Protein AF-A0A8J3I6B0-F1 (afdb_monomer)

Secondary structure (DSSP, 8-state):
-HHHHHHHHHH-HHHHHHHHHHHHHHHHHHHHHHHHHHHTTSS-SSS-HHHHHHHHHHHHHHHHHIIIII--HHHHTS-HHHHHHHHHHHHHHHHS--

Mean predicted aligned error: 4.71 Å

pLDDT: mean 89.02, std 5.8, range [64.06, 97.38]

Structure (mmCIF, N/CA/C/O backbone):
data_AF-A0A8J3I6B0-F1
#
_entry.id   AF-A0A8J3I6B0-F1
#
loop_
_atom_site.group_PDB
_atom_site.id
_atom_site.type_symbol
_atom_site.label_atom_id
_atom_site.label_alt_id
_atom_site.label_comp_id
_atom_site.label_asym_id
_atom_site.label_entity_id
_atom_site.label_seq_id
_atom_site.pdbx_PDB_ins_code
_atom_site.Cartn_x
_atom_site.Cartn_y
_atom_site.Cartn_z
_atom_site.occupancy
_atom_site.B_iso_or_equiv
_atom_site.auth_seq_id
_atom_site.auth_comp_id
_atom_site.auth_asym_id
_atom_site.auth_atom_id
_atom_site.pdbx_PDB_model_num
ATOM 1 N N . MET A 1 1 ? -6.270 7.882 19.894 1.00 72.25 1 MET A N 1
ATOM 2 C CA . MET A 1 1 ? -6.654 8.669 18.702 1.00 72.25 1 MET A CA 1
ATOM 3 C C . MET A 1 1 ? -6.937 7.793 17.489 1.00 72.25 1 MET A C 1
ATOM 5 O O . MET A 1 1 ? -8.082 7.776 17.070 1.00 72.25 1 MET A O 1
ATOM 9 N N . MET A 1 2 ? -5.993 6.981 16.990 1.00 78.19 2 MET A N 1
ATOM 10 C CA . MET A 1 2 ? -6.224 6.138 15.794 1.00 78.19 2 MET A CA 1
ATOM 11 C C . MET A 1 2 ? -7.478 5.250 15.852 1.00 78.19 2 MET A C 1
ATOM 13 O O . MET A 1 2 ? -8.252 5.233 14.903 1.00 78.19 2 MET A O 1
ATOM 17 N N . ARG A 1 3 ? -7.741 4.573 16.979 1.00 78.62 3 ARG A N 1
ATOM 18 C CA . ARG A 1 3 ? -8.960 3.759 17.150 1.00 78.62 3 ARG A CA 1
ATOM 19 C C . ARG A 1 3 ? -10.255 4.568 16.992 1.00 78.62 3 ARG A C 1
ATOM 21 O O . ARG A 1 3 ? -11.220 4.063 16.431 1.00 78.62 3 ARG A O 1
ATOM 28 N N . VAL A 1 4 ? -10.266 5.806 17.490 1.00 82.31 4 VAL A N 1
ATOM 29 C CA . VAL A 1 4 ? -11.424 6.711 17.410 1.00 82.31 4 VAL A CA 1
ATOM 30 C C . VAL A 1 4 ? -11.643 7.124 15.961 1.00 82.31 4 VAL A C 1
ATOM 32 O O . VAL A 1 4 ? -12.728 6.907 15.443 1.00 82.31 4 VAL A O 1
ATOM 35 N N . ILE A 1 5 ? -10.584 7.572 15.280 1.00 81.94 5 ILE A N 1
ATOM 36 C CA . ILE A 1 5 ? -10.634 7.976 13.868 1.00 81.94 5 ILE A CA 1
ATOM 37 C C . ILE A 1 5 ? -11.143 6.829 12.984 1.00 81.94 5 ILE A C 1
ATOM 39 O O . ILE A 1 5 ? -12.071 7.018 12.208 1.00 81.94 5 ILE A O 1
ATOM 43 N N . ILE A 1 6 ? -10.590 5.618 13.126 1.00 82.12 6 ILE A N 1
ATOM 44 C CA . ILE A 1 6 ? -11.016 4.450 12.331 1.00 82.12 6 ILE A CA 1
ATOM 45 C C . ILE A 1 6 ? -12.485 4.101 12.609 1.00 82.12 6 ILE A C 1
ATOM 47 O O . ILE A 1 6 ? -13.248 3.819 11.685 1.00 82.12 6 ILE A O 1
ATOM 51 N N . SER A 1 7 ? -12.897 4.142 13.877 1.00 80.31 7 SER A N 1
ATOM 52 C CA . SER A 1 7 ? -14.288 3.893 14.253 1.00 80.31 7 SER A CA 1
ATOM 53 C C . SER A 1 7 ? -15.233 4.967 13.700 1.00 80.31 7 SER A C 1
ATOM 55 O O . SER A 1 7 ? -16.334 4.636 13.267 1.00 80.31 7 SER A O 1
ATOM 57 N N . GLU A 1 8 ? -14.838 6.238 13.689 1.00 84.06 8 GLU A N 1
ATOM 58 C CA . GLU A 1 8 ? -15.644 7.340 13.149 1.00 84.06 8 GLU A CA 1
ATOM 59 C C . GLU A 1 8 ? -15.770 7.272 11.627 1.00 84.06 8 GLU A C 1
ATOM 61 O O . GLU A 1 8 ? -16.874 7.411 11.105 1.00 84.06 8 GLU A O 1
ATOM 66 N N . VAL A 1 9 ? -14.684 6.941 10.923 1.00 85.81 9 VAL A N 1
ATOM 67 C CA . VAL A 1 9 ? -14.679 6.702 9.469 1.00 85.81 9 VAL A CA 1
ATOM 68 C C . VAL A 1 9 ? -15.674 5.605 9.069 1.00 85.81 9 VAL A C 1
ATOM 70 O O . VAL A 1 9 ? -16.261 5.668 7.992 1.00 85.81 9 VAL A O 1
ATOM 73 N N . SER A 1 10 ? -15.906 4.608 9.931 1.00 79.50 10 SER A N 1
ATOM 74 C CA . SER A 1 10 ? -16.893 3.549 9.667 1.00 79.50 10 SER A CA 1
ATOM 75 C C . SER A 1 10 ? -18.352 3.982 9.860 1.00 79.50 10 SER A C 1
ATOM 77 O O . SER A 1 10 ? -19.253 3.331 9.338 1.00 79.50 10 SER A O 1
ATOM 79 N N . ARG A 1 11 ? -18.596 5.061 10.616 1.00 84.88 11 ARG A N 1
ATOM 80 C CA . ARG A 1 11 ? -19.941 5.511 11.018 1.00 84.88 11 ARG A CA 1
ATOM 81 C C . ARG A 1 11 ? -20.392 6.794 10.321 1.00 84.88 11 ARG A C 1
ATOM 83 O O . ARG A 1 11 ? -21.587 7.063 10.292 1.00 84.88 11 ARG A O 1
ATOM 90 N N . ASN A 1 12 ? -19.461 7.583 9.794 1.00 90.31 12 ASN A N 1
ATOM 91 C CA . ASN A 1 12 ? -19.722 8.856 9.133 1.00 90.31 12 ASN A CA 1
ATOM 92 C C . ASN A 1 12 ? -19.397 8.738 7.633 1.00 90.31 12 ASN A C 1
ATOM 94 O O . ASN A 1 12 ? -18.260 8.433 7.268 1.00 90.31 12 ASN A O 1
ATOM 98 N N . SER A 1 13 ? -20.396 8.964 6.774 1.00 85.19 13 SER A N 1
ATOM 99 C CA . SER A 1 13 ? -20.278 8.840 5.314 1.00 85.19 13 SER A CA 1
ATOM 100 C C . SER A 1 13 ? -19.216 9.762 4.726 1.00 85.19 13 SER A C 1
ATOM 102 O O . SER A 1 13 ? -18.415 9.317 3.907 1.00 85.19 13 SER A O 1
ATOM 104 N N . ASP A 1 14 ? -19.152 11.004 5.195 1.00 89.62 14 ASP A N 1
ATOM 105 C CA . ASP A 1 14 ? -18.260 12.028 4.651 1.00 89.62 14 ASP A CA 1
ATOM 106 C C . ASP A 1 14 ? -16.801 11.688 4.986 1.00 89.62 14 ASP A C 1
ATOM 108 O O . ASP A 1 14 ? -15.908 11.753 4.138 1.00 89.62 14 ASP A O 1
ATOM 112 N N . LEU A 1 15 ? -16.559 11.225 6.219 1.00 87.88 15 LEU A N 1
ATOM 113 C CA . LEU A 1 15 ? -15.245 10.728 6.635 1.00 87.88 15 LEU A CA 1
ATOM 114 C C . LEU A 1 15 ? -14.864 9.433 5.904 1.00 87.88 15 LEU A C 1
ATOM 116 O O . LEU A 1 15 ? -13.690 9.228 5.590 1.00 87.88 15 LEU A O 1
ATOM 120 N N . SER A 1 16 ? -15.839 8.572 5.600 1.00 88.31 16 SER A N 1
ATOM 121 C CA . SER A 1 16 ? -15.628 7.365 4.796 1.00 88.31 16 SER A CA 1
ATOM 122 C C . SER A 1 16 ? -15.189 7.699 3.371 1.00 88.31 16 SER A C 1
ATOM 124 O O . SER A 1 16 ? -14.236 7.107 2.862 1.00 88.31 16 SER A O 1
ATOM 126 N N . GLU A 1 17 ? -15.834 8.669 2.724 1.00 91.25 17 GLU A N 1
ATOM 127 C CA . GLU A 1 17 ? -15.459 9.128 1.385 1.00 91.25 17 GLU A CA 1
ATOM 128 C C . GLU A 1 17 ? -14.079 9.785 1.365 1.00 91.25 17 GLU A C 1
ATOM 130 O O . GLU A 1 17 ? -13.256 9.464 0.502 1.00 91.25 17 GLU A O 1
ATOM 135 N N . ALA A 1 18 ? -13.779 10.631 2.354 1.00 90.38 18 ALA A N 1
ATOM 136 C CA . ALA A 1 18 ? -12.454 11.224 2.503 1.00 90.38 18 ALA A CA 1
ATOM 137 C C . ALA A 1 18 ? -11.367 10.147 2.670 1.00 90.38 18 ALA A C 1
ATOM 139 O O . ALA A 1 18 ? -10.328 10.202 2.005 1.00 90.38 18 ALA A O 1
ATOM 140 N N . ALA A 1 19 ? -11.619 9.127 3.498 1.00 87.50 19 ALA A N 1
ATOM 141 C CA . ALA A 1 19 ? -10.702 8.007 3.689 1.00 87.50 19 ALA A CA 1
ATOM 142 C C . ALA A 1 19 ? -10.510 7.190 2.400 1.00 87.50 19 ALA A C 1
ATOM 144 O O . ALA A 1 19 ? -9.375 6.881 2.037 1.00 87.50 19 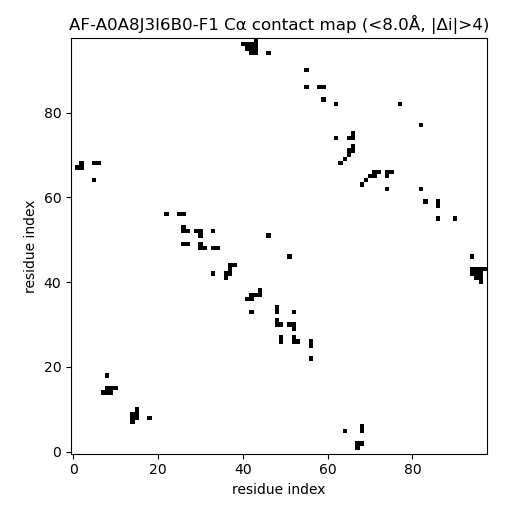ALA A O 1
ATOM 145 N N . LYS A 1 20 ? -11.590 6.888 1.666 1.00 89.69 20 LYS A N 1
ATOM 146 C CA . LYS A 1 20 ? -11.518 6.202 0.362 1.00 89.69 20 LYS A CA 1
ATOM 147 C C . LYS A 1 20 ? -10.678 6.993 -0.640 1.00 89.69 20 LYS A C 1
ATOM 149 O O . LYS A 1 20 ? -9.795 6.421 -1.274 1.00 89.69 20 LYS A O 1
ATOM 154 N N . SER A 1 21 ? -10.912 8.301 -0.741 1.00 93.25 21 SER A N 1
ATOM 155 C CA . SER A 1 21 ? -10.156 9.198 -1.623 1.00 93.25 21 SER A CA 1
ATOM 156 C C . SER A 1 21 ? -8.667 9.221 -1.267 1.00 93.25 21 SER A C 1
ATOM 158 O O . SER A 1 21 ? -7.810 9.126 -2.148 1.00 93.25 21 SER A O 1
ATOM 160 N N . LEU A 1 22 ? -8.335 9.267 0.026 1.00 91.19 22 LEU A N 1
ATOM 161 C CA . LEU A 1 22 ? -6.950 9.196 0.487 1.00 91.19 22 LEU A CA 1
ATOM 162 C C . LEU A 1 22 ? -6.285 7.869 0.094 1.00 91.19 22 LEU A C 1
ATOM 164 O O . LEU A 1 22 ? -5.184 7.882 -0.455 1.00 91.19 22 LEU A O 1
ATOM 168 N N . VAL A 1 23 ? -6.956 6.736 0.323 1.00 91.56 23 VAL A N 1
ATOM 169 C CA . VAL A 1 23 ? -6.440 5.409 -0.056 1.00 91.56 23 VAL A CA 1
ATOM 170 C C . VAL A 1 23 ? -6.214 5.324 -1.566 1.00 91.56 23 VAL A C 1
ATOM 172 O O . VAL A 1 23 ? -5.143 4.906 -1.998 1.00 91.56 23 VAL A O 1
ATOM 175 N N . GLN A 1 24 ? -7.169 5.789 -2.374 1.00 93.69 24 GLN A N 1
ATOM 176 C CA . GLN A 1 24 ? -7.036 5.824 -3.834 1.00 93.69 24 GLN A CA 1
ATOM 177 C C . GLN A 1 24 ? -5.838 6.668 -4.288 1.00 93.69 24 GLN A C 1
ATOM 179 O O . GLN A 1 24 ? -5.107 6.260 -5.190 1.00 93.69 24 GLN A O 1
ATOM 184 N N . ARG A 1 25 ? -5.591 7.817 -3.645 1.00 95.31 25 ARG A N 1
ATOM 185 C CA . ARG A 1 25 ? -4.422 8.664 -3.937 1.00 95.31 25 ARG A CA 1
ATOM 186 C C . ARG A 1 25 ? -3.107 7.974 -3.592 1.00 95.31 25 ARG A C 1
ATOM 188 O O . ARG A 1 25 ? -2.168 8.067 -4.376 1.00 95.31 25 ARG A O 1
ATOM 195 N N . ILE A 1 26 ? -3.038 7.282 -2.454 1.00 93.69 26 ILE A N 1
ATOM 196 C CA . ILE A 1 26 ? -1.838 6.542 -2.036 1.00 93.69 26 ILE A CA 1
ATOM 197 C C . ILE A 1 26 ? -1.542 5.411 -3.022 1.00 93.69 26 ILE A C 1
ATOM 199 O O . ILE A 1 26 ? -0.418 5.304 -3.506 1.00 93.69 26 ILE A O 1
ATOM 203 N N . VAL A 1 27 ? -2.550 4.607 -3.368 1.00 95.69 27 VAL A N 1
ATOM 204 C CA . VAL A 1 27 ? -2.397 3.519 -4.345 1.00 95.69 27 VAL A CA 1
ATOM 205 C C . VAL A 1 27 ? -1.967 4.069 -5.704 1.00 95.69 27 VAL A C 1
ATOM 207 O O . VAL A 1 27 ? -0.988 3.592 -6.270 1.00 95.69 27 VAL A O 1
ATOM 210 N N . GLY A 1 28 ? -2.639 5.109 -6.205 1.00 96.94 28 GLY A N 1
ATOM 211 C CA . GLY A 1 28 ? -2.295 5.712 -7.493 1.00 96.94 28 GLY A CA 1
ATOM 212 C C . GLY A 1 28 ? -0.893 6.330 -7.514 1.00 96.94 28 GLY A C 1
ATOM 213 O O . GLY A 1 28 ? -0.206 6.271 -8.532 1.00 96.94 28 GLY A O 1
ATOM 214 N N . PHE A 1 29 ? -0.436 6.896 -6.394 1.00 96.69 29 PHE A N 1
ATOM 215 C CA . PHE A 1 29 ? 0.942 7.363 -6.252 1.00 96.69 29 PHE A CA 1
ATOM 216 C C . PHE A 1 29 ? 1.941 6.203 -6.336 1.00 96.69 29 PHE A C 1
ATOM 218 O O . PHE A 1 29 ? 2.898 6.287 -7.104 1.00 96.69 29 PHE A O 1
ATOM 225 N N . LEU A 1 30 ? 1.707 5.122 -5.587 1.00 95.38 30 LEU A N 1
ATOM 226 C CA . LEU A 1 30 ? 2.579 3.947 -5.568 1.00 95.38 30 LEU A CA 1
ATOM 227 C C . LEU A 1 30 ? 2.664 3.281 -6.941 1.00 95.38 30 LEU A C 1
ATOM 229 O O . LEU A 1 30 ? 3.760 2.975 -7.393 1.00 95.38 30 LEU A O 1
ATOM 233 N N . GLU A 1 31 ? 1.538 3.113 -7.632 1.00 97.19 31 GLU A N 1
ATOM 234 C CA . GLU A 1 31 ? 1.516 2.550 -8.984 1.00 97.19 31 GLU A CA 1
ATOM 235 C C . GLU A 1 31 ? 2.382 3.380 -9.942 1.00 97.19 31 GLU A C 1
ATOM 237 O O . GLU A 1 31 ? 3.242 2.842 -10.641 1.00 97.19 31 GLU A O 1
ATOM 242 N N . ARG A 1 32 ? 2.195 4.708 -9.949 1.00 97.38 32 ARG A N 1
ATOM 243 C CA . ARG A 1 32 ? 2.995 5.614 -10.788 1.00 97.38 32 ARG A CA 1
ATOM 244 C C . ARG A 1 32 ? 4.471 5.562 -10.426 1.00 97.38 32 ARG A C 1
ATOM 246 O O . ARG A 1 32 ? 5.312 5.557 -11.317 1.00 97.38 32 ARG A O 1
ATOM 253 N N . TYR A 1 33 ? 4.783 5.525 -9.135 1.00 95.69 33 TYR A N 1
ATOM 254 C CA . TYR A 1 33 ? 6.154 5.414 -8.660 1.00 95.69 33 TYR A CA 1
ATOM 255 C C . TYR A 1 33 ? 6.811 4.122 -9.155 1.00 95.69 33 TYR A C 1
ATOM 257 O O . TYR A 1 33 ? 7.901 4.178 -9.716 1.00 95.69 33 TYR A O 1
ATOM 265 N N . LEU A 1 34 ? 6.134 2.980 -9.012 1.00 95.12 34 LEU A N 1
ATOM 266 C CA . LEU A 1 34 ? 6.639 1.688 -9.475 1.00 95.12 34 LEU A CA 1
ATOM 267 C C . LEU A 1 34 ? 6.868 1.687 -10.987 1.00 95.12 34 LEU A C 1
ATOM 269 O O . LEU A 1 34 ? 7.943 1.306 -11.436 1.00 95.12 34 LEU A O 1
ATOM 273 N N . ARG A 1 35 ? 5.919 2.215 -11.765 1.00 95.88 35 ARG A N 1
ATOM 274 C CA . ARG A 1 35 ? 6.066 2.362 -13.218 1.00 95.88 35 ARG A CA 1
ATOM 275 C C . ARG A 1 35 ? 7.312 3.169 -13.592 1.00 95.88 35 ARG A C 1
ATOM 277 O O . ARG A 1 35 ? 8.119 2.705 -14.386 1.00 95.88 35 ARG A O 1
ATOM 284 N N . ILE A 1 36 ? 7.517 4.325 -12.955 1.00 96.62 36 ILE A N 1
ATOM 285 C CA . ILE A 1 36 ? 8.704 5.169 -13.176 1.00 96.62 36 ILE A CA 1
ATOM 286 C C . ILE A 1 36 ? 9.997 4.421 -12.824 1.00 96.62 36 ILE A C 1
ATOM 288 O O . ILE A 1 36 ? 11.015 4.607 -13.487 1.00 96.62 36 ILE A O 1
ATOM 292 N N . GLN A 1 37 ? 9.999 3.608 -11.765 1.00 94.94 37 GLN A N 1
ATOM 293 C CA . GLN A 1 37 ? 11.187 2.836 -11.392 1.00 94.94 37 GLN A CA 1
ATOM 294 C C . GLN A 1 37 ? 11.451 1.676 -12.355 1.00 94.94 37 GLN A C 1
ATOM 296 O O . GLN A 1 37 ? 12.610 1.388 -12.644 1.00 94.94 37 GLN A O 1
ATOM 301 N N . SER A 1 38 ? 10.403 1.059 -12.899 1.00 95.50 38 SER A N 1
ATOM 302 C CA . SER A 1 38 ? 10.532 0.029 -13.930 1.00 95.50 38 SER A CA 1
ATOM 303 C C . SER A 1 38 ? 11.081 0.611 -15.234 1.00 95.50 38 SER A C 1
ATOM 305 O O . SER A 1 38 ? 12.038 0.076 -15.783 1.00 95.50 38 SER A O 1
ATOM 307 N N . GLU A 1 39 ? 10.593 1.781 -15.664 1.00 95.00 39 GLU A N 1
ATOM 308 C CA . GLU A 1 39 ? 11.121 2.509 -16.833 1.00 95.00 39 GLU A CA 1
ATOM 309 C C . GLU A 1 39 ? 12.610 2.873 -16.688 1.00 95.00 39 GLU A C 1
ATOM 311 O O . GLU A 1 39 ? 13.330 2.994 -17.678 1.00 95.00 39 GLU A O 1
ATOM 316 N N . LYS A 1 40 ? 13.092 3.030 -15.449 1.00 94.44 40 LYS A N 1
ATOM 317 C CA . LYS A 1 40 ? 14.509 3.267 -15.125 1.00 94.44 40 LYS A CA 1
ATOM 318 C C . LYS A 1 40 ? 15.337 1.984 -15.005 1.00 94.44 40 LYS A C 1
ATOM 320 O O . LYS A 1 40 ? 16.535 2.077 -14.747 1.00 94.44 40 LYS A O 1
ATOM 325 N N . GLY A 1 41 ? 14.720 0.809 -15.130 1.00 92.12 41 GLY A N 1
ATOM 326 C CA . GLY A 1 41 ? 15.358 -0.489 -14.901 1.00 92.12 41 GLY A CA 1
ATOM 327 C C . GLY A 1 41 ? 15.700 -0.770 -13.434 1.00 92.12 41 GLY A C 1
ATOM 328 O O . GLY A 1 41 ? 16.500 -1.657 -13.155 1.00 92.12 41 GLY A O 1
ATOM 329 N N . ALA A 1 42 ? 15.135 -0.010 -12.488 1.00 91.56 42 ALA A N 1
ATOM 330 C CA . ALA A 1 42 ? 15.407 -0.170 -11.058 1.00 91.56 42 ALA A CA 1
ATOM 331 C C . ALA A 1 42 ? 14.574 -1.288 -10.408 1.00 91.56 42 ALA A C 1
ATOM 333 O O . ALA A 1 42 ? 14.934 -1.766 -9.337 1.00 91.56 42 ALA A O 1
ATOM 334 N N . ILE A 1 43 ? 13.464 -1.685 -11.035 1.00 92.75 43 ILE A N 1
ATOM 335 C CA . ILE A 1 43 ? 12.624 -2.823 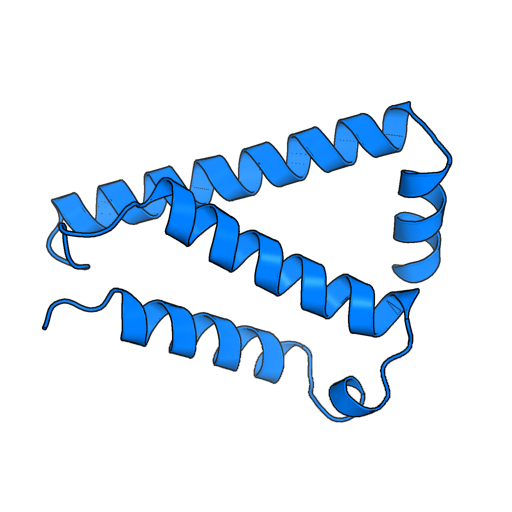-10.640 1.00 92.75 43 ILE A CA 1
ATOM 336 C C . ILE A 1 43 ? 12.207 -3.598 -11.891 1.00 92.75 43 ILE A C 1
ATOM 338 O O . ILE A 1 43 ? 12.214 -3.037 -12.990 1.00 92.75 43 ILE A O 1
ATOM 342 N N . ARG A 1 44 ? 11.830 -4.868 -11.727 1.00 92.38 44 ARG A N 1
ATOM 343 C CA . ARG A 1 44 ? 11.378 -5.721 -12.836 1.00 92.38 44 ARG A CA 1
ATOM 344 C C . ARG A 1 44 ? 10.130 -5.160 -13.535 1.00 92.38 44 ARG A C 1
ATOM 346 O O . ARG A 1 44 ? 9.314 -4.479 -12.912 1.00 92.38 44 ARG A O 1
ATOM 353 N N . ASP A 1 45 ? 10.002 -5.421 -14.831 1.00 92.94 45 ASP A N 1
ATOM 354 C CA . ASP A 1 45 ? 8.941 -4.908 -15.709 1.00 92.94 45 ASP A CA 1
ATOM 355 C C . ASP A 1 45 ? 7.793 -5.905 -15.946 1.00 92.94 45 ASP A C 1
ATOM 357 O O . ASP A 1 45 ? 6.743 -5.534 -16.470 1.00 92.94 45 ASP A O 1
ATOM 361 N N . ASP A 1 46 ? 7.944 -7.147 -15.487 1.00 91.06 46 ASP A N 1
ATOM 362 C CA . ASP A 1 46 ? 6.988 -8.251 -15.622 1.00 91.06 46 ASP A CA 1
ATOM 363 C C . ASP A 1 46 ? 5.931 -8.306 -14.497 1.00 91.06 46 ASP A C 1
ATOM 365 O O . ASP A 1 46 ? 5.309 -9.344 -14.257 1.00 91.06 46 ASP A O 1
ATOM 369 N N . ILE A 1 47 ? 5.699 -7.187 -13.799 1.00 90.56 47 ILE A N 1
ATOM 370 C CA . ILE A 1 47 ? 4.730 -7.088 -12.697 1.00 90.56 47 ILE A CA 1
ATOM 371 C C . ILE A 1 47 ? 3.531 -6.210 -13.003 1.00 90.56 47 ILE A C 1
ATOM 373 O O . ILE A 1 47 ? 3.614 -5.166 -13.643 1.00 90.56 47 ILE A O 1
ATOM 377 N N . ASP A 1 48 ? 2.404 -6.589 -12.407 1.00 94.19 48 ASP A N 1
ATOM 378 C CA . ASP A 1 48 ? 1.241 -5.722 -12.312 1.00 94.19 48 ASP A CA 1
ATOM 379 C C . ASP A 1 48 ? 1.466 -4.658 -11.221 1.00 94.19 48 ASP A C 1
ATOM 381 O O . ASP A 1 48 ? 1.268 -4.897 -10.025 1.00 94.19 48 ASP A O 1
ATOM 385 N N . PHE A 1 49 ? 1.892 -3.462 -11.636 1.00 94.25 49 PHE A N 1
ATOM 386 C CA . PHE A 1 49 ? 2.152 -2.340 -10.728 1.00 94.25 49 PHE A CA 1
ATOM 387 C C . PHE A 1 49 ? 0.923 -1.919 -9.916 1.00 94.25 49 PHE A C 1
ATOM 389 O O . PHE A 1 49 ? 1.074 -1.478 -8.774 1.00 94.25 49 PHE A O 1
ATOM 396 N N . ALA A 1 50 ? -0.283 -2.051 -10.477 1.00 94.69 50 ALA A N 1
ATOM 397 C CA . ALA A 1 50 ? -1.509 -1.679 -9.783 1.00 94.69 50 ALA A CA 1
ATOM 398 C C . ALA A 1 50 ? -1.798 -2.676 -8.658 1.00 94.69 50 ALA A C 1
ATOM 400 O O . ALA A 1 50 ? -2.086 -2.272 -7.528 1.00 94.69 50 ALA A O 1
ATOM 401 N N . LEU A 1 51 ? -1.643 -3.974 -8.934 1.00 94.00 51 LEU A N 1
ATOM 402 C CA . LEU A 1 51 ? -1.802 -5.019 -7.928 1.00 94.00 51 LEU A CA 1
ATOM 403 C C . LEU A 1 51 ? -0.751 -4.904 -6.817 1.00 94.00 51 LEU A C 1
ATOM 405 O O . LEU A 1 51 ? -1.093 -5.003 -5.639 1.00 94.00 51 LEU A O 1
ATOM 409 N N . VAL A 1 52 ? 0.510 -4.636 -7.164 1.00 94.06 52 VAL A N 1
ATOM 410 C CA . VAL A 1 52 ? 1.590 -4.449 -6.180 1.00 94.06 52 VAL A CA 1
ATOM 411 C C . VAL A 1 52 ? 1.341 -3.213 -5.306 1.00 94.06 52 VAL A C 1
ATOM 413 O O . VAL A 1 52 ? 1.498 -3.279 -4.085 1.00 94.06 52 VAL A O 1
ATOM 416 N N . ALA A 1 53 ? 0.892 -2.100 -5.891 1.00 94.69 53 ALA A N 1
ATOM 417 C CA . ALA A 1 53 ? 0.530 -0.895 -5.145 1.00 94.69 53 ALA A CA 1
ATOM 418 C C . ALA A 1 53 ? -0.633 -1.140 -4.167 1.00 94.69 53 ALA A C 1
ATOM 420 O O . ALA A 1 53 ? -0.569 -0.720 -3.008 1.00 94.69 53 ALA A O 1
ATOM 421 N N . GLN A 1 54 ? -1.672 -1.854 -4.615 1.00 94.69 54 GLN A N 1
ATOM 422 C CA . GLN A 1 54 ? -2.800 -2.270 -3.775 1.00 94.69 54 GLN A CA 1
ATOM 423 C C . GLN A 1 54 ? -2.345 -3.182 -2.637 1.00 94.69 54 GLN A C 1
ATOM 425 O O . GLN A 1 54 ? -2.723 -2.969 -1.485 1.00 94.69 54 GLN A O 1
ATOM 430 N N . PHE A 1 55 ? -1.499 -4.168 -2.938 1.00 93.62 55 PHE A N 1
ATOM 431 C CA . PHE A 1 55 ? -0.958 -5.085 -1.943 1.00 93.62 55 PHE A CA 1
ATOM 432 C C . PHE A 1 55 ? -0.168 -4.340 -0.863 1.00 93.62 55 PHE A C 1
ATOM 434 O O . PHE A 1 55 ? -0.389 -4.565 0.329 1.00 93.62 55 PHE A O 1
ATOM 441 N N . PHE A 1 56 ? 0.704 -3.410 -1.256 1.00 92.56 56 PHE A N 1
ATOM 442 C CA . PHE A 1 56 ? 1.512 -2.638 -0.316 1.00 92.56 56 PHE A CA 1
ATOM 443 C C . PHE A 1 56 ? 0.657 -1.721 0.570 1.00 92.56 56 PHE A C 1
ATOM 445 O O . PHE A 1 56 ? 0.737 -1.787 1.800 1.00 92.56 56 PHE A O 1
ATOM 452 N N . ALA A 1 57 ? -0.216 -0.908 -0.035 1.00 92.06 57 ALA A N 1
ATOM 453 C CA . ALA A 1 57 ? -1.095 -0.001 0.703 1.00 92.06 57 ALA A CA 1
ATOM 454 C C . ALA A 1 57 ? -2.081 -0.761 1.609 1.00 92.06 57 ALA A C 1
ATOM 456 O O . ALA A 1 57 ? -2.290 -0.386 2.765 1.00 92.06 57 ALA A O 1
ATOM 457 N N . GLY A 1 58 ? -2.654 -1.856 1.103 1.00 92.38 58 GLY A N 1
ATOM 458 C CA . GLY A 1 58 ? -3.562 -2.723 1.846 1.00 92.38 58 GLY A CA 1
ATOM 459 C C . GLY A 1 58 ? -2.881 -3.399 3.032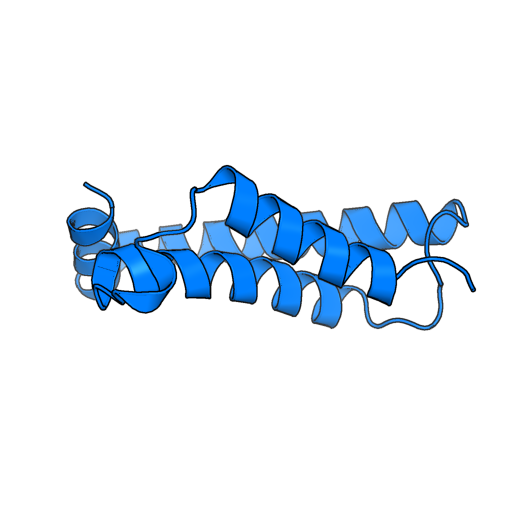 1.00 92.38 58 GLY A C 1
ATOM 460 O O . GLY A 1 58 ? -3.451 -3.433 4.122 1.00 92.38 58 GLY A O 1
ATOM 461 N N . SER A 1 59 ? -1.641 -3.862 2.861 1.00 92.19 59 SER A N 1
ATOM 462 C CA . SER A 1 59 ? -0.861 -4.466 3.945 1.00 92.19 59 SER A CA 1
ATOM 463 C C . SER A 1 59 ? -0.583 -3.458 5.059 1.00 92.19 59 SER A C 1
ATOM 465 O O . SER A 1 59 ? -0.881 -3.741 6.220 1.00 92.19 59 SER A O 1
ATOM 467 N N . LEU A 1 60 ? -0.113 -2.251 4.718 1.00 89.19 60 LEU A N 1
ATOM 468 C CA . LEU A 1 60 ? 0.078 -1.158 5.681 1.00 89.19 60 LEU A CA 1
ATOM 469 C C . LEU A 1 60 ? -1.206 -0.863 6.467 1.00 89.19 60 LEU A C 1
ATOM 471 O O . LEU A 1 60 ? -1.193 -0.830 7.701 1.00 89.19 60 LEU A O 1
ATOM 475 N N . MET A 1 61 ? -2.329 -0.702 5.763 1.00 88.44 61 MET A N 1
ATOM 476 C CA . MET A 1 61 ? -3.621 -0.441 6.396 1.00 88.44 61 MET A CA 1
ATOM 477 C C . MET A 1 61 ? -4.067 -1.610 7.285 1.00 88.44 61 MET A C 1
ATOM 479 O O . MET A 1 61 ? -4.569 -1.395 8.388 1.00 88.44 61 MET A O 1
ATOM 483 N N . 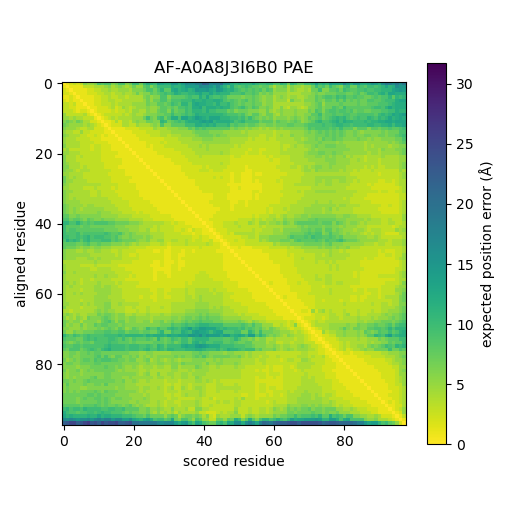GLY A 1 62 ? -3.832 -2.850 6.853 1.00 90.06 62 GLY A N 1
ATOM 484 C CA . GLY A 1 62 ? -4.128 -4.058 7.617 1.00 90.06 62 GLY A CA 1
ATOM 485 C C . GLY A 1 62 ? -3.398 -4.099 8.960 1.00 90.06 62 GLY A C 1
ATOM 486 O O . GLY A 1 62 ? -4.024 -4.375 9.985 1.00 90.06 62 GLY A O 1
ATOM 487 N N . PHE A 1 63 ? -2.107 -3.752 8.992 1.00 89.81 63 PHE A N 1
ATOM 488 C CA . PHE A 1 63 ? -1.346 -3.651 10.244 1.00 89.81 63 PHE A CA 1
ATOM 489 C C . PHE A 1 63 ? -1.900 -2.566 11.169 1.00 89.81 63 PHE A C 1
ATOM 491 O O . PHE A 1 63 ? -2.065 -2.803 12.367 1.00 89.81 63 PHE A O 1
ATOM 498 N N . VAL A 1 64 ? -2.241 -1.396 10.623 1.00 84.94 64 VAL A N 1
ATOM 499 C CA . VAL A 1 64 ? -2.840 -0.294 11.390 1.00 84.94 64 VAL A CA 1
ATOM 500 C C . VAL A 1 64 ? -4.174 -0.724 12.008 1.00 84.94 64 VAL A C 1
ATOM 502 O O . VAL A 1 64 ? -4.383 -0.552 13.210 1.00 84.94 64 VAL A O 1
ATOM 505 N N . VAL A 1 65 ? -5.064 -1.334 11.224 1.00 86.19 65 VAL A N 1
ATOM 506 C CA . VAL A 1 65 ? -6.370 -1.800 11.711 1.00 86.19 65 VAL A CA 1
ATOM 507 C C . VAL A 1 65 ? -6.203 -2.900 12.760 1.00 86.19 65 VAL A C 1
ATOM 509 O O . VAL A 1 65 ? -6.793 -2.806 13.837 1.00 86.19 65 VAL A O 1
ATOM 512 N N . ARG A 1 66 ? -5.362 -3.911 12.512 1.00 87.94 66 ARG A N 1
ATOM 513 C CA . ARG A 1 66 ? -5.126 -4.997 13.480 1.00 87.94 66 ARG A CA 1
ATOM 514 C C . ARG A 1 66 ? -4.552 -4.479 14.796 1.00 87.94 66 ARG A C 1
ATOM 516 O O . ARG A 1 66 ? -5.012 -4.873 15.866 1.00 87.94 66 ARG A O 1
ATOM 523 N N . ARG A 1 67 ? -3.602 -3.545 14.737 1.00 85.44 67 ARG A N 1
ATOM 524 C CA . ARG A 1 67 ? -2.978 -2.978 15.936 1.00 85.44 67 ARG A CA 1
ATOM 525 C C . ARG A 1 67 ? -3.931 -2.083 16.726 1.00 85.44 67 ARG A C 1
ATOM 527 O O . ARG A 1 67 ? -4.018 -2.214 17.942 1.00 85.44 67 ARG A O 1
ATOM 534 N N . PHE A 1 68 ? -4.633 -1.163 16.063 1.00 81.06 68 PHE A N 1
ATOM 535 C CA . PHE A 1 68 ? -5.385 -0.111 16.759 1.00 81.06 68 PHE A CA 1
ATOM 536 C C . PHE A 1 68 ? -6.869 -0.414 16.961 1.00 81.06 68 PHE A C 1
ATOM 538 O O . PHE A 1 68 ? -7.448 0.086 17.926 1.00 81.06 68 PHE A O 1
ATOM 545 N N . LEU A 1 69 ? -7.489 -1.185 16.066 1.00 81.81 69 LEU A N 1
ATOM 546 C CA . LEU A 1 69 ? -8.912 -1.516 16.140 1.00 81.81 69 LEU A CA 1
ATOM 547 C C . LEU A 1 69 ? -9.140 -2.889 16.772 1.00 81.81 69 LEU A C 1
ATOM 549 O O . LEU A 1 69 ? -9.947 -2.998 17.689 1.00 81.81 69 LEU A O 1
ATOM 553 N N . VAL A 1 70 ? -8.420 -3.911 16.301 1.00 84.50 70 VAL A N 1
ATOM 554 C CA . VAL A 1 70 ? -8.573 -5.292 16.796 1.00 84.50 70 VAL A CA 1
ATOM 555 C C . VAL A 1 70 ? -7.838 -5.498 18.124 1.00 84.50 70 VAL A C 1
ATOM 557 O O . VAL A 1 70 ? -8.266 -6.306 18.939 1.00 84.50 70 VAL A O 1
ATOM 560 N N . GLY A 1 71 ? -6.767 -4.738 18.376 1.00 82.19 71 GLY A N 1
ATOM 561 C CA . GLY A 1 71 ? -5.958 -4.888 19.589 1.00 82.19 71 GLY A CA 1
ATOM 562 C C . GLY A 1 71 ? -5.099 -6.152 19.565 1.00 82.19 71 GLY A C 1
ATOM 563 O O . GLY A 1 71 ? -4.917 -6.798 20.592 1.00 82.19 71 GLY A O 1
ATOM 564 N N . ASP A 1 72 ? -4.601 -6.524 18.386 1.00 84.75 72 ASP A N 1
ATOM 565 C CA . ASP A 1 72 ? -3.814 -7.736 18.185 1.00 84.75 72 ASP A CA 1
ATOM 566 C C . ASP A 1 72 ? -2.487 -7.697 18.968 1.00 84.75 72 ASP A C 1
ATOM 568 O O . ASP A 1 72 ? -1.546 -6.979 18.613 1.00 84.75 72 ASP A O 1
ATOM 572 N N . LEU A 1 73 ? -2.408 -8.498 20.037 1.00 81.38 73 LEU A N 1
ATOM 573 C CA . LEU A 1 73 ? -1.243 -8.580 20.924 1.00 81.38 73 LEU A CA 1
ATOM 574 C C . LEU A 1 73 ? -0.001 -9.146 20.224 1.00 81.38 73 LEU A C 1
ATOM 576 O O . LEU A 1 73 ? 1.120 -8.839 20.638 1.00 81.38 73 LEU A O 1
ATOM 580 N N . SER A 1 74 ? -0.171 -9.915 19.141 1.00 85.25 74 SER A N 1
ATOM 581 C CA . SER A 1 74 ? 0.966 -10.410 18.355 1.00 85.25 74 SER A CA 1
ATOM 582 C C . SER A 1 74 ? 1.733 -9.269 17.681 1.00 85.25 74 SER A C 1
ATOM 584 O O . SER A 1 74 ? 2.937 -9.372 17.476 1.00 85.25 74 SER A O 1
ATOM 586 N N . LEU A 1 75 ? 1.060 -8.144 17.412 1.00 84.44 75 LEU A N 1
ATOM 587 C CA . LEU A 1 75 ? 1.662 -6.951 16.820 1.00 84.44 75 LEU A CA 1
ATOM 588 C C . LEU A 1 75 ? 2.159 -5.940 17.857 1.00 84.44 75 LEU A C 1
A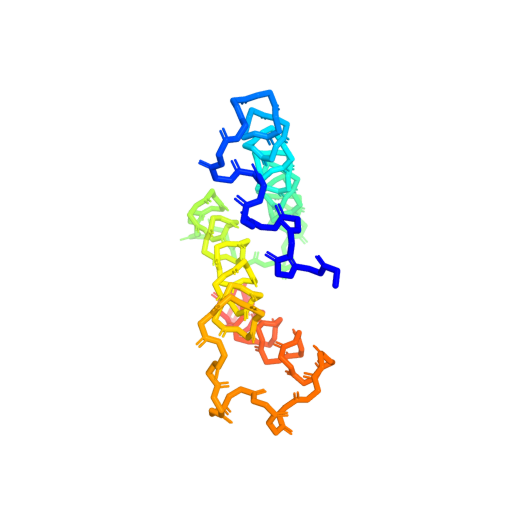TOM 590 O O . LEU A 1 75 ? 2.898 -5.023 17.503 1.00 84.44 75 LEU A O 1
ATOM 594 N N . ALA A 1 76 ? 1.765 -6.086 19.126 1.00 79.81 76 ALA A N 1
ATOM 595 C CA . ALA A 1 76 ? 2.077 -5.122 20.180 1.00 79.81 76 ALA A CA 1
ATOM 596 C C . ALA A 1 76 ? 3.581 -5.029 20.487 1.00 79.81 76 ALA A C 1
ATOM 598 O O . ALA A 1 76 ? 4.057 -3.955 20.848 1.00 79.81 76 ALA A O 1
ATOM 599 N N . HIS A 1 77 ? 4.312 -6.131 20.303 1.00 86.00 77 HIS A N 1
ATOM 600 C CA . HIS A 1 77 ? 5.747 -6.228 20.577 1.00 86.00 77 HIS A CA 1
ATOM 601 C C . HIS A 1 77 ? 6.623 -5.611 19.480 1.00 86.00 77 HIS A C 1
ATOM 603 O O . HIS A 1 77 ? 7.778 -5.303 19.745 1.00 86.00 77 HIS A O 1
ATOM 6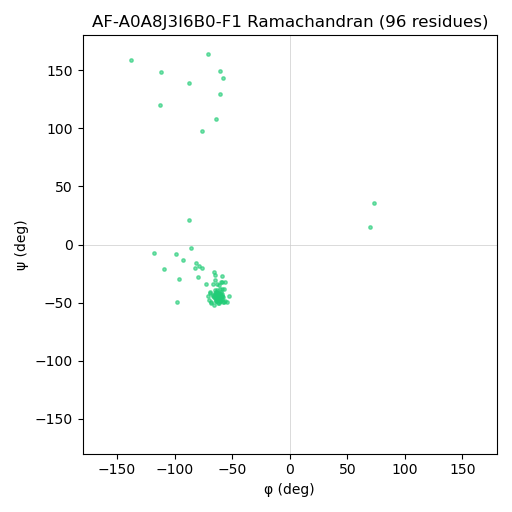09 N N . TYR A 1 78 ? 6.084 -5.402 18.276 1.00 87.56 78 TYR A N 1
ATOM 610 C CA . TYR A 1 78 ? 6.808 -4.741 17.193 1.00 87.56 78 TYR A CA 1
ATOM 611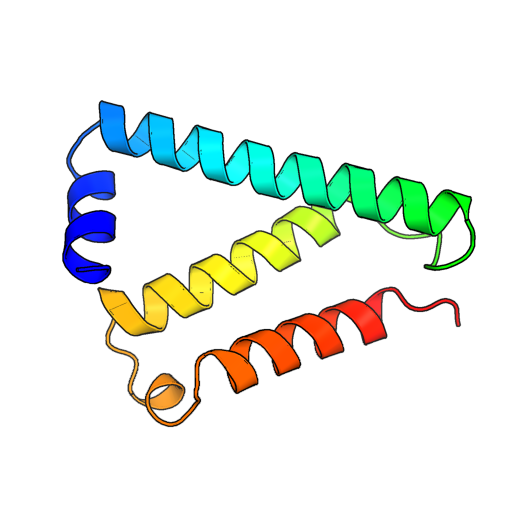 C C . TYR A 1 78 ? 6.625 -3.229 17.282 1.00 87.56 78 TYR A C 1
ATOM 613 O O . TYR A 1 78 ? 5.522 -2.731 17.525 1.00 87.56 78 TYR A O 1
ATOM 621 N N . SER A 1 79 ? 7.683 -2.474 17.043 1.00 88.25 79 SER A N 1
ATOM 622 C CA . SER A 1 79 ? 7.623 -1.035 16.808 1.00 88.25 79 SER A CA 1
ATOM 623 C C . SER A 1 79 ? 6.989 -0.719 15.446 1.00 88.25 79 SER A C 1
ATOM 625 O O . SER A 1 79 ? 6.857 -1.576 14.568 1.00 88.25 79 SER A O 1
ATOM 627 N N . HIS A 1 80 ? 6.581 0.538 15.247 1.00 85.00 80 HIS A N 1
ATOM 628 C CA . HIS A 1 80 ? 6.114 0.991 13.931 1.00 85.00 80 HIS A CA 1
ATOM 629 C C . HIS A 1 80 ? 7.212 0.880 12.865 1.00 85.00 80 HIS A C 1
ATOM 631 O O . HIS A 1 80 ? 6.915 0.563 11.716 1.00 85.00 80 HIS A O 1
ATOM 637 N N . GLU A 1 81 ? 8.464 1.119 13.257 1.00 87.56 81 GLU A N 1
ATOM 638 C CA . GLU A 1 81 ? 9.622 1.042 12.372 1.00 87.56 81 GLU A CA 1
ATOM 639 C C . GLU A 1 81 ? 9.879 -0.393 11.909 1.00 87.56 81 GLU A C 1
ATOM 641 O O . GLU A 1 81 ? 10.034 -0.620 10.714 1.00 87.56 81 GLU A O 1
ATOM 646 N N . GLU A 1 82 ? 9.820 -1.376 12.811 1.00 90.81 82 GLU A N 1
ATOM 647 C CA . GLU A 1 82 ? 9.985 -2.789 12.446 1.00 90.81 82 GLU A CA 1
ATOM 648 C C . GLU A 1 82 ? 8.906 -3.258 11.466 1.00 90.81 82 GLU A C 1
ATOM 650 O O . GLU A 1 82 ? 9.219 -3.922 10.479 1.00 90.81 82 GLU A O 1
ATOM 655 N N . ILE A 1 83 ? 7.644 -2.873 11.686 1.00 89.38 83 ILE A N 1
ATOM 656 C CA . ILE A 1 83 ? 6.548 -3.212 10.766 1.00 89.38 83 ILE A CA 1
ATOM 657 C C . ILE A 1 83 ? 6.792 -2.589 9.388 1.00 89.38 83 ILE A C 1
ATOM 659 O O . ILE A 1 83 ? 6.668 -3.271 8.368 1.00 89.38 83 ILE A O 1
ATOM 663 N N . ALA A 1 84 ? 7.157 -1.304 9.345 1.00 87.62 84 ALA A N 1
ATOM 664 C CA . ALA A 1 84 ? 7.439 -0.609 8.095 1.00 87.62 84 ALA A CA 1
ATOM 665 C C . ALA A 1 84 ? 8.639 -1.226 7.358 1.00 87.62 84 ALA A C 1
ATOM 667 O O . ALA A 1 84 ? 8.591 -1.406 6.139 1.00 87.62 84 ALA A O 1
ATOM 668 N N . LEU A 1 85 ? 9.690 -1.592 8.093 1.00 91.75 85 LEU A N 1
ATOM 669 C CA . LEU A 1 85 ? 10.895 -2.207 7.551 1.00 91.75 85 LEU A CA 1
ATOM 670 C C . LEU A 1 85 ? 10.600 -3.580 6.946 1.00 91.75 85 LEU A C 1
ATOM 672 O O . LEU A 1 85 ? 11.035 -3.850 5.829 1.00 91.75 85 LEU A O 1
ATOM 676 N N . VAL A 1 86 ? 9.847 -4.431 7.651 1.00 91.75 86 VAL A N 1
ATOM 677 C CA . VAL A 1 86 ? 9.464 -5.762 7.156 1.00 91.75 86 VAL A CA 1
ATOM 678 C C . VAL A 1 86 ? 8.636 -5.638 5.883 1.00 91.75 86 VAL A C 1
ATOM 680 O O . VAL A 1 86 ? 8.988 -6.245 4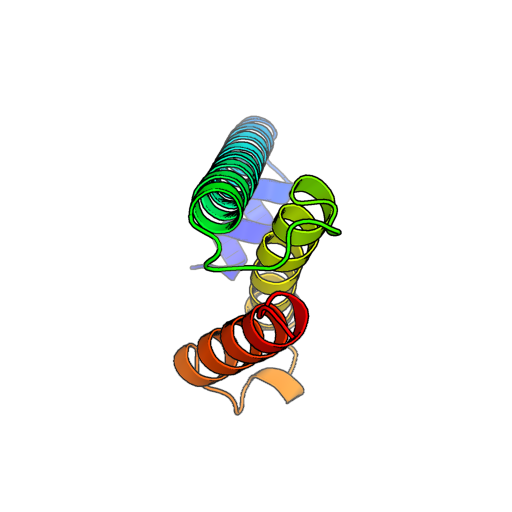.878 1.00 91.75 86 VAL A O 1
ATOM 683 N N . LEU A 1 87 ? 7.597 -4.798 5.884 1.00 90.12 87 LEU A N 1
ATOM 684 C CA . LEU A 1 87 ? 6.760 -4.574 4.701 1.00 90.12 87 LEU A CA 1
ATOM 685 C C . LEU A 1 87 ? 7.570 -4.086 3.502 1.00 90.12 87 LEU A C 1
ATOM 687 O O . LEU A 1 87 ? 7.401 -4.588 2.392 1.00 90.12 87 LEU A O 1
ATOM 691 N N . THR A 1 88 ? 8.457 -3.120 3.733 1.00 89.00 88 THR A N 1
ATOM 692 C CA . THR A 1 88 ? 9.292 -2.551 2.674 1.00 89.00 88 THR A CA 1
ATOM 693 C C . THR A 1 88 ? 10.261 -3.593 2.130 1.00 89.00 88 THR A C 1
ATOM 695 O O . THR A 1 88 ? 10.362 -3.729 0.919 1.00 89.00 88 THR A O 1
ATOM 698 N N . ARG A 1 89 ? 10.928 -4.374 2.990 1.00 91.56 89 ARG A N 1
ATOM 699 C CA . ARG A 1 89 ? 11.831 -5.449 2.549 1.00 91.56 89 ARG A CA 1
ATOM 700 C C . ARG A 1 89 ? 11.095 -6.522 1.759 1.00 91.56 89 ARG A C 1
ATOM 702 O O . ARG A 1 89 ? 11.490 -6.804 0.640 1.00 91.56 89 ARG A O 1
ATOM 709 N N . THR A 1 90 ? 9.982 -7.038 2.283 1.00 91.00 90 THR A N 1
ATOM 710 C CA . THR A 1 90 ? 9.170 -8.045 1.584 1.00 91.00 90 THR A CA 1
ATOM 711 C C . THR A 1 90 ? 8.703 -7.550 0.216 1.00 91.00 90 THR A C 1
ATOM 713 O O . THR A 1 90 ? 8.690 -8.318 -0.742 1.00 91.00 90 THR A O 1
ATOM 716 N N . MET A 1 91 ? 8.340 -6.270 0.105 1.00 90.12 91 MET A N 1
ATOM 717 C CA . MET A 1 91 ? 7.981 -5.670 -1.177 1.00 90.12 91 MET A CA 1
ATOM 718 C C . MET A 1 91 ? 9.192 -5.556 -2.109 1.00 90.12 91 MET A C 1
ATOM 720 O O . MET A 1 91 ? 9.099 -5.978 -3.257 1.00 90.12 91 MET A O 1
ATOM 724 N N . LEU A 1 92 ? 10.306 -4.992 -1.629 1.00 88.25 92 LEU A N 1
ATOM 725 C CA . LEU A 1 92 ? 11.520 -4.777 -2.419 1.00 88.25 92 LEU A CA 1
ATOM 726 C C . LEU A 1 92 ? 12.083 -6.094 -2.951 1.00 88.25 92 LEU A C 1
ATOM 728 O O . LEU A 1 92 ? 12.357 -6.186 -4.143 1.00 88.25 92 LEU A O 1
ATOM 732 N N . ASP A 1 93 ? 12.164 -7.122 -2.109 1.00 89.88 93 ASP A N 1
ATOM 733 C CA . ASP A 1 93 ? 12.624 -8.457 -2.499 1.00 89.88 93 ASP A CA 1
ATOM 734 C C . ASP A 1 93 ? 11.742 -9.058 -3.608 1.00 89.88 93 ASP A C 1
ATOM 736 O O . ASP A 1 93 ? 12.231 -9.784 -4.469 1.00 89.88 93 ASP A O 1
ATOM 740 N N . GLY A 1 94 ? 10.445 -8.729 -3.621 1.00 86.81 94 GLY A N 1
ATOM 741 C CA . GLY A 1 94 ? 9.496 -9.194 -4.634 1.00 86.81 94 GLY A CA 1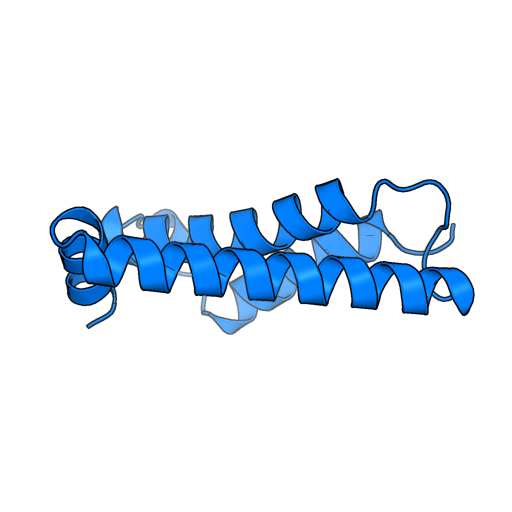
ATOM 742 C C . GLY A 1 94 ? 9.510 -8.419 -5.957 1.00 86.81 94 GLY A C 1
ATOM 743 O O . GLY A 1 94 ? 8.951 -8.912 -6.937 1.00 86.81 94 GLY A O 1
ATOM 744 N N . ILE A 1 95 ? 10.105 -7.221 -6.004 1.00 88.94 95 ILE A N 1
ATOM 745 C CA . ILE A 1 95 ? 10.130 -6.358 -7.205 1.00 88.94 95 ILE A CA 1
ATOM 746 C C . ILE A 1 95 ? 11.539 -6.093 -7.741 1.00 88.94 95 ILE A C 1
ATOM 748 O O . ILE A 1 95 ? 11.676 -5.480 -8.800 1.00 88.94 95 ILE A O 1
ATOM 752 N N . ASN A 1 96 ? 12.579 -6.517 -7.023 1.00 87.69 96 ASN A N 1
ATOM 753 C CA . ASN A 1 96 ? 13.961 -6.320 -7.438 1.00 87.69 96 ASN A CA 1
ATOM 754 C C . ASN A 1 96 ? 14.203 -6.966 -8.820 1.00 87.69 96 ASN A C 1
ATOM 756 O O . ASN A 1 96 ? 13.643 -8.036 -9.086 1.00 87.69 96 ASN A O 1
ATOM 760 N N . PRO A 1 97 ? 15.016 -6.359 -9.703 1.00 76.00 97 PRO A N 1
ATOM 761 C CA . PRO A 1 97 ? 15.477 -7.032 -10.910 1.00 76.00 97 PRO A CA 1
ATOM 762 C C . PRO A 1 97 ? 16.265 -8.280 -10.490 1.00 76.00 97 PRO A C 1
ATOM 764 O O . PRO A 1 97 ? 17.112 -8.190 -9.599 1.00 76.00 97 PRO A O 1
ATOM 767 N N . HIS A 1 98 ? 15.938 -9.437 -11.069 1.00 64.06 98 HIS A N 1
ATOM 768 C CA . HIS A 1 98 ? 16.676 -10.682 -10.834 1.00 64.06 98 HIS A CA 1
ATOM 769 C C . HIS A 1 98 ? 18.138 -10.575 -11.276 1.00 64.06 98 HIS A C 1
ATOM 771 O O . HIS A 1 98 ? 18.393 -9.943 -12.327 1.00 64.06 98 HIS A O 1
#

Sequence (98 aa):
MMRVIISEVSRNSDLSEAAKSLVQRIVGFLERYLRIQSEKGAIRDDIDFALVAQFFAGSLMGFVVRRFLVGDLSLAHYSHEEIALVLTRTMLDGINPH

InterPro domains:
  IPR036271 Tetracyclin repressor-like, C-terminal domain superfamily [SSF48498] (2-95)
  IPR039536 Transcriptional regulator TetR, C-terminal, Proteobacteria type [PF14246] (1-72)

Organism: NCBI:txid2778364

Solvent-accessible surface area (backbone atoms only — not comparable to full-atom values): 5395 Å² total; per-residue (Å²): 108,69,43,57,54,57,55,45,32,77,73,34,69,70,50,34,52,52,51,51,53,52,52,52,51,52,29,54,48,42,21,52,50,47,49,56,35,26,77,69,66,66,24,50,75,94,60,63,41,62,60,51,19,46,51,52,53,48,50,56,50,47,53,51,43,37,48,51,66,71,57,40,68,88,54,66,82,52,53,73,63,55,54,53,49,51,54,50,48,60,50,47,73,73,39,47,59,130

Radius of gyration: 15.53 Å; Cα contacts (8 Å, |Δi|>4): 66; chains: 1; bounding box: 37×23×38 Å

Foldseek 3Di:
DLQVLVVVCVVDPVSVVVVVVVLVVQLVVQLVVLVVCVVVVFWPPPDDSSVLSCVLSVQLVVLSCCVRHVVPPVSVPDDPVRSVVVSVVVSCVVTGDD

Nearest PDB structures (foldseek):
  6ho6-assembly1_A  TM=8.215E-01  e=1.749E-02  Mycobacterium tuberculosis CDC1551
  6ho0-assembly1_A-2  TM=8.229E-01  e=5.173E-02  Mycobacterium tuberculosis H37Rv
  5nim-assembly1_A  TM=8.498E-01  e=9.792E-02  Mycobacterium tuberculosis
  4dw6-assembly1_A  TM=7.812E-01  e=6.265E-02  Mycobacterium tuberculosis
  5nz1-assembly2_C  TM=7.900E-01  e=1.044E-01  Mycobacterium tuberculosis H37Rv